Protein AF-A0A8T3DQE3-F1 (afdb_monomer)

Structure (mmCIF, N/CA/C/O backbone):
data_AF-A0A8T3DQE3-F1
#
_entry.id   AF-A0A8T3DQE3-F1
#
loop_
_atom_site.group_PDB
_atom_site.id
_atom_site.type_symbol
_atom_site.label_atom_id
_atom_site.label_alt_id
_atom_site.label_comp_id
_atom_site.label_asym_id
_atom_site.label_entity_id
_atom_site.label_seq_id
_atom_site.pdbx_PDB_ins_code
_atom_site.Cartn_x
_atom_site.Cartn_y
_atom_site.Cartn_z
_atom_site.occupancy
_atom_site.B_iso_or_equiv
_atom_site.auth_seq_id
_atom_site.auth_comp_id
_atom_site.auth_asym_id
_atom_site.auth_atom_id
_atom_site.pdbx_PDB_model_num
ATOM 1 N N . MET A 1 1 ? 33.041 3.389 -64.380 1.00 55.53 1 MET A N 1
ATOM 2 C CA . MET A 1 1 ? 33.172 2.992 -62.964 1.00 55.53 1 MET A CA 1
ATOM 3 C C . MET A 1 1 ? 32.508 1.637 -62.824 1.00 55.53 1 MET A C 1
ATOM 5 O O . MET A 1 1 ? 31.405 1.486 -63.330 1.00 55.53 1 MET A O 1
ATOM 9 N N . GLU A 1 2 ? 33.214 0.658 -62.263 1.00 76.69 2 GLU A N 1
ATOM 10 C CA . GLU A 1 2 ? 32.811 -0.755 -62.258 1.00 76.69 2 GLU A CA 1
ATOM 11 C C . GLU A 1 2 ? 31.523 -0.986 -61.434 1.00 76.69 2 GLU A C 1
ATOM 13 O O . GLU A 1 2 ? 31.468 -0.549 -60.281 1.00 76.69 2 GLU A O 1
ATOM 18 N N . PRO A 1 3 ? 30.503 -1.688 -61.968 1.00 79.69 3 PRO A N 1
ATOM 19 C CA . PRO A 1 3 ? 29.194 -1.886 -61.321 1.00 79.69 3 PRO A CA 1
ATOM 20 C C . PRO A 1 3 ? 29.263 -2.646 -59.983 1.00 79.69 3 PRO A C 1
ATOM 22 O O . PRO A 1 3 ? 28.372 -2.529 -59.141 1.00 79.69 3 PRO A O 1
ATOM 25 N N . HIS A 1 4 ? 30.340 -3.396 -59.750 1.00 84.75 4 HIS A N 1
ATOM 26 C CA . HIS A 1 4 ? 30.602 -4.059 -58.472 1.00 84.75 4 HIS A CA 1
ATOM 27 C C . HIS A 1 4 ? 30.900 -3.069 -57.342 1.00 84.75 4 HIS A C 1
ATOM 29 O O . HIS A 1 4 ? 30.441 -3.260 -56.220 1.00 84.75 4 HIS A O 1
ATOM 35 N N . LEU A 1 5 ? 31.615 -1.980 -57.640 1.00 91.38 5 LEU A N 1
ATOM 36 C CA . LEU A 1 5 ? 31.982 -0.987 -56.634 1.00 91.38 5 LEU A CA 1
ATOM 37 C C . LEU A 1 5 ? 30.754 -0.213 -56.144 1.00 91.38 5 LEU A C 1
ATOM 39 O O . LEU A 1 5 ? 30.619 0.056 -54.956 1.00 91.38 5 LEU A O 1
ATOM 43 N N . THR A 1 6 ? 29.837 0.120 -57.053 1.00 91.25 6 THR A N 1
ATOM 44 C CA . THR A 1 6 ? 28.595 0.823 -56.706 1.00 91.25 6 THR A CA 1
ATOM 45 C C . THR A 1 6 ? 27.689 -0.022 -55.814 1.00 91.25 6 THR A C 1
ATOM 47 O O . THR A 1 6 ? 27.094 0.509 -54.881 1.00 91.25 6 THR A O 1
ATOM 50 N N . HIS A 1 7 ? 27.629 -1.333 -56.059 1.00 94.00 7 HIS A N 1
ATOM 51 C CA . HIS A 1 7 ? 26.848 -2.256 -55.239 1.00 94.00 7 HIS A CA 1
ATOM 52 C C . HIS A 1 7 ? 27.431 -2.414 -53.827 1.00 94.00 7 HIS A C 1
ATOM 54 O O . HIS A 1 7 ? 26.689 -2.372 -52.850 1.00 94.00 7 HIS A O 1
ATOM 60 N N . GLU A 1 8 ? 28.757 -2.524 -53.710 1.00 94.69 8 GLU A N 1
ATOM 61 C CA . GLU A 1 8 ? 29.451 -2.623 -52.420 1.00 94.69 8 GLU A CA 1
ATOM 62 C C . GLU A 1 8 ? 29.214 -1.378 -51.548 1.00 94.69 8 GLU A C 1
ATOM 64 O O . GLU A 1 8 ? 28.960 -1.482 -50.348 1.00 94.69 8 GLU A O 1
ATOM 69 N N . ILE A 1 9 ? 29.238 -0.189 -52.163 1.00 95.25 9 ILE A N 1
ATOM 70 C CA . ILE A 1 9 ? 28.968 1.084 -51.478 1.00 95.25 9 ILE A CA 1
ATOM 71 C C . ILE A 1 9 ? 27.523 1.131 -50.964 1.00 95.25 9 ILE A C 1
ATOM 73 O O . ILE A 1 9 ? 27.288 1.512 -49.816 1.00 95.25 9 ILE A O 1
ATOM 77 N N . GLU A 1 10 ? 26.551 0.731 -51.786 1.00 96.25 10 GLU A N 1
ATOM 78 C CA . GLU A 1 10 ? 25.142 0.699 -51.383 1.00 96.25 10 GLU A CA 1
ATOM 79 C C . GLU A 1 10 ? 24.902 -0.301 -50.245 1.00 96.25 10 GLU A C 1
ATOM 81 O O . GLU A 1 10 ? 24.218 0.009 -49.265 1.00 96.25 10 GLU A O 1
ATOM 86 N N . LEU A 1 11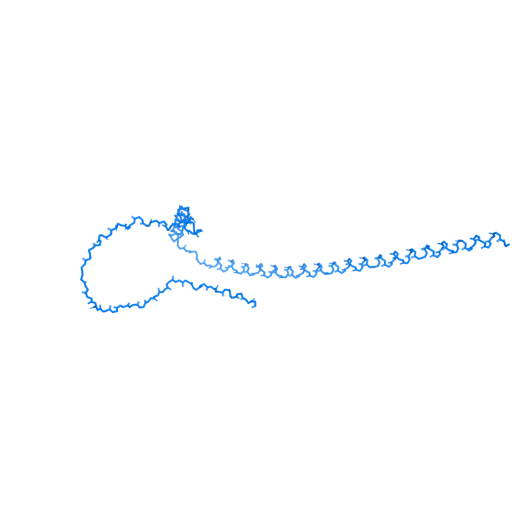 ? 25.521 -1.479 -50.333 1.00 96.75 11 LEU A N 1
ATOM 87 C CA . LEU A 1 11 ? 25.445 -2.504 -49.303 1.00 96.75 11 LEU A CA 1
ATOM 88 C C . LEU A 1 11 ? 26.077 -2.025 -47.985 1.00 96.75 11 LEU A C 1
ATOM 90 O O . LEU A 1 11 ? 25.489 -2.200 -46.918 1.00 96.75 11 LEU A O 1
ATOM 94 N N . SER A 1 12 ? 27.236 -1.364 -48.049 1.00 96.75 12 SER A N 1
ATOM 95 C CA . SER A 1 12 ? 27.892 -0.752 -46.888 1.00 96.75 12 SER A CA 1
ATOM 96 C C . SER A 1 12 ? 26.991 0.282 -46.204 1.00 96.75 12 SER A C 1
ATOM 98 O O . SER A 1 12 ? 26.807 0.227 -44.987 1.00 96.75 12 SER A O 1
ATOM 100 N N . HIS A 1 13 ? 26.332 1.147 -46.981 1.00 97.50 13 HIS A N 1
ATOM 101 C CA . HIS A 1 13 ? 25.363 2.107 -46.451 1.00 97.50 13 HIS A CA 1
ATOM 102 C C . HIS A 1 13 ? 24.181 1.411 -45.753 1.00 97.50 13 HIS A C 1
ATOM 104 O O . HIS A 1 13 ? 23.790 1.796 -44.651 1.00 97.50 13 HIS A O 1
ATOM 110 N N . GLN A 1 14 ? 23.627 0.346 -46.345 1.00 97.69 14 GLN A N 1
ATOM 111 C CA . GLN A 1 14 ? 22.565 -0.433 -45.699 1.00 97.69 14 GLN A CA 1
ATOM 112 C C . GLN A 1 14 ? 23.030 -1.065 -44.380 1.00 97.69 14 GLN A C 1
ATOM 114 O O . GLN A 1 14 ? 22.284 -1.046 -43.398 1.00 97.69 14 GLN A O 1
ATOM 119 N N . TYR A 1 15 ? 24.260 -1.584 -44.326 1.00 98.19 15 TYR A N 1
ATOM 120 C CA . TYR A 1 15 ? 24.831 -2.117 -43.091 1.00 98.19 15 TYR A CA 1
ATOM 121 C C . TYR A 1 15 ? 24.979 -1.048 -42.012 1.00 98.19 15 TYR A C 1
ATOM 123 O O . TYR A 1 15 ? 24.616 -1.305 -40.863 1.00 98.19 15 TYR A O 1
ATOM 131 N N . GLU A 1 16 ? 25.449 0.151 -42.354 1.00 98.19 16 GLU A N 1
ATOM 132 C CA . GLU A 1 16 ? 25.524 1.255 -41.394 1.00 98.19 16 GLU A CA 1
ATOM 133 C C . GLU A 1 16 ? 24.149 1.617 -40.826 1.00 98.19 16 GLU A C 1
ATOM 135 O O . GLU A 1 16 ? 24.008 1.801 -39.616 1.00 98.19 16 GLU A O 1
ATOM 140 N N . GLU A 1 17 ? 23.116 1.661 -41.667 1.00 98.25 17 GLU A N 1
ATOM 141 C CA . GLU A 1 17 ? 21.746 1.928 -41.224 1.00 98.25 17 GLU A CA 1
ATOM 142 C C . GLU A 1 17 ? 21.199 0.821 -40.313 1.00 98.25 17 GLU A C 1
ATOM 144 O O . GLU A 1 17 ? 20.541 1.103 -39.306 1.00 98.25 17 GLU A O 1
ATOM 149 N N . ILE A 1 18 ? 21.504 -0.446 -40.608 1.00 98.38 18 ILE A N 1
ATOM 150 C CA . ILE A 1 18 ? 21.159 -1.573 -39.730 1.00 98.38 18 ILE A CA 1
ATOM 151 C C . ILE A 1 18 ? 21.881 -1.442 -38.384 1.00 98.38 18 ILE A C 1
ATOM 153 O O . ILE A 1 18 ? 21.263 -1.633 -37.333 1.00 98.38 18 ILE A O 1
ATOM 157 N N . LEU A 1 19 ? 23.168 -1.089 -38.394 1.00 98.62 19 LEU A N 1
ATOM 158 C CA . LEU A 1 19 ? 23.952 -0.907 -37.175 1.00 98.62 19 LEU A CA 1
ATOM 159 C C . LEU A 1 19 ? 23.410 0.247 -36.326 1.00 98.62 19 LEU A C 1
ATOM 161 O O . LEU A 1 19 ? 23.231 0.056 -35.124 1.00 98.62 19 LEU A O 1
ATOM 165 N N . LYS A 1 20 ? 23.063 1.388 -36.933 1.00 98.50 20 LYS A N 1
ATOM 166 C CA . LYS A 1 20 ? 22.423 2.525 -36.246 1.00 98.50 20 LYS A CA 1
ATOM 167 C C . LYS A 1 20 ? 21.106 2.117 -35.585 1.00 98.50 20 LYS A C 1
ATOM 169 O O . LYS A 1 20 ? 20.901 2.380 -34.406 1.00 98.50 20 LYS A O 1
ATOM 174 N N . LYS A 1 21 ? 20.230 1.410 -36.305 1.00 98.50 21 LYS A N 1
ATOM 175 C CA . LYS A 1 21 ? 18.955 0.920 -35.743 1.00 98.50 21 LYS A CA 1
ATOM 176 C C . LYS A 1 21 ? 19.170 -0.060 -34.590 1.00 98.50 21 LYS A C 1
ATOM 178 O O . LYS A 1 21 ? 18.432 -0.049 -33.605 1.00 98.50 21 LYS A O 1
ATOM 183 N N . ARG A 1 22 ? 20.183 -0.922 -34.699 1.00 98.56 22 ARG A N 1
ATOM 184 C CA . ARG A 1 22 ? 20.521 -1.884 -33.648 1.00 98.56 22 ARG A CA 1
ATOM 185 C C . ARG A 1 22 ? 21.021 -1.181 -32.389 1.00 98.56 22 ARG A C 1
ATOM 187 O O . ARG A 1 22 ? 20.601 -1.560 -31.299 1.00 98.56 22 ARG A O 1
ATOM 194 N N . THR A 1 23 ? 21.896 -0.185 -32.516 1.00 98.56 23 THR A N 1
ATOM 195 C CA . THR A 1 23 ? 22.417 0.545 -31.352 1.00 98.56 23 THR A CA 1
ATOM 196 C C . THR A 1 23 ? 21.314 1.324 -30.646 1.00 98.56 23 THR A C 1
ATOM 198 O O . THR A 1 23 ? 21.219 1.237 -29.423 1.00 98.56 23 THR A O 1
ATOM 201 N N . THR A 1 24 ? 20.424 1.989 -31.391 1.00 98.44 24 THR A N 1
ATOM 202 C CA . THR A 1 24 ? 19.282 2.701 -30.795 1.00 98.44 24 THR A CA 1
ATOM 203 C C . THR A 1 24 ? 18.348 1.755 -30.046 1.00 98.44 24 THR A C 1
ATOM 205 O O . THR A 1 24 ? 17.972 2.040 -28.912 1.00 98.44 24 THR A O 1
ATOM 208 N N . LEU A 1 25 ? 18.021 0.600 -30.638 1.00 98.56 25 LEU A N 1
ATOM 209 C CA . LEU A 1 25 ? 17.151 -0.389 -30.000 1.00 98.56 25 LEU A CA 1
ATOM 210 C C . LEU A 1 25 ? 17.781 -0.963 -28.724 1.00 98.56 25 LEU A C 1
ATOM 212 O O . LEU A 1 25 ? 17.102 -1.108 -27.712 1.00 98.56 25 LEU A O 1
ATOM 216 N N . LEU A 1 26 ? 19.081 -1.272 -28.748 1.00 98.62 26 LEU A N 1
ATOM 217 C CA . LEU A 1 26 ? 19.785 -1.775 -27.566 1.00 98.62 26 LEU A CA 1
ATOM 218 C 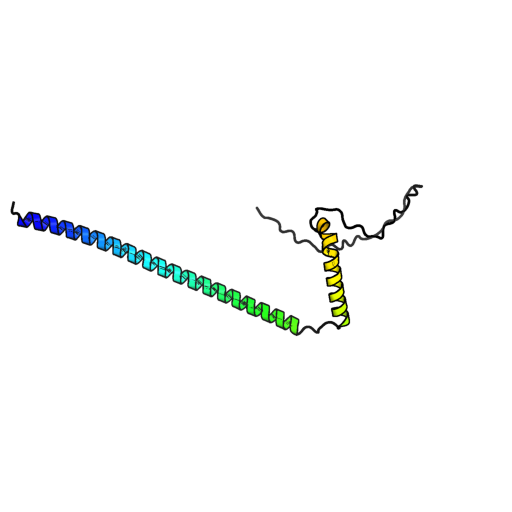C . LEU A 1 26 ? 19.779 -0.752 -26.425 1.00 98.62 26 LEU A C 1
ATOM 220 O O . LEU A 1 26 ? 19.511 -1.122 -25.283 1.00 98.62 26 LEU A O 1
ATOM 224 N N . GLN A 1 27 ? 20.008 0.524 -26.739 1.00 98.62 27 GLN A N 1
ATOM 225 C CA . GLN A 1 27 ? 19.963 1.603 -25.753 1.00 98.62 27 GLN A CA 1
ATOM 226 C C . GLN A 1 27 ? 18.559 1.766 -25.145 1.00 98.62 27 GLN A C 1
ATOM 228 O O . GLN A 1 27 ? 18.419 1.941 -23.933 1.00 98.62 27 GLN A O 1
ATOM 233 N N . GLU A 1 28 ? 17.508 1.674 -25.963 1.00 98.56 28 GLU A N 1
ATOM 234 C CA . GLU A 1 28 ? 16.123 1.723 -25.488 1.00 98.56 28 GLU A CA 1
ATOM 235 C C . GLU A 1 28 ? 15.793 0.531 -24.575 1.00 98.56 28 GLU A C 1
ATOM 237 O O . GLU A 1 28 ? 15.254 0.708 -23.480 1.00 98.56 28 GLU A O 1
ATOM 242 N N . MET A 1 29 ? 16.175 -0.683 -24.981 1.00 98.50 29 MET A N 1
ATOM 243 C CA . MET A 1 29 ? 15.965 -1.897 -24.190 1.00 98.50 29 MET A CA 1
ATOM 244 C C . MET A 1 29 ? 16.664 -1.834 -22.826 1.00 98.50 29 MET A C 1
ATOM 246 O O . MET A 1 29 ? 16.072 -2.225 -21.817 1.00 98.50 29 MET A O 1
ATOM 250 N N . GLU A 1 30 ? 17.897 -1.326 -22.776 1.00 98.62 30 GLU A N 1
ATOM 251 C CA . GLU A 1 30 ? 18.639 -1.142 -21.526 1.00 98.62 30 GLU A CA 1
ATOM 252 C C . GLU A 1 30 ? 17.937 -0.138 -20.600 1.00 98.62 30 GLU A C 1
ATOM 254 O O . GLU A 1 30 ? 17.733 -0.417 -19.413 1.00 98.62 30 GLU A O 1
ATOM 259 N N . SER A 1 31 ? 17.473 0.987 -21.152 1.00 98.44 31 SER A N 1
ATOM 260 C CA . SER A 1 31 ? 16.723 2.002 -20.405 1.00 98.44 31 SER A CA 1
ATOM 261 C C . SER A 1 31 ? 15.434 1.439 -19.794 1.00 98.44 31 SER A C 1
ATOM 263 O O . SER A 1 31 ? 15.183 1.598 -18.594 1.00 98.44 31 SER A O 1
ATOM 265 N N . LEU A 1 32 ? 14.643 0.706 -20.585 1.00 98.56 32 LEU A N 1
ATOM 266 C CA . LEU A 1 32 ? 13.408 0.068 -20.121 1.00 98.56 32 LEU A CA 1
ATOM 267 C C . LEU A 1 32 ? 13.679 -0.975 -19.035 1.00 98.56 32 LEU A C 1
ATOM 269 O O . LEU A 1 32 ? 12.947 -1.059 -18.040 1.00 98.56 32 LEU A O 1
ATOM 273 N N . GLN A 1 33 ? 14.742 -1.765 -19.194 1.00 98.38 33 GLN A N 1
ATOM 274 C CA . GLN A 1 33 ? 15.134 -2.752 -18.197 1.00 98.38 33 GLN A CA 1
ATOM 275 C C . GLN A 1 33 ? 15.496 -2.080 -16.868 1.00 98.38 33 GLN A C 1
ATOM 277 O O . GLN A 1 33 ? 15.062 -2.545 -15.807 1.00 98.38 33 GLN A O 1
ATOM 282 N N . GLU A 1 34 ? 16.260 -0.991 -16.909 1.00 98.50 34 GLU A N 1
ATOM 283 C CA . GLU A 1 34 ? 16.660 -0.251 -15.715 1.00 98.50 34 GLU A CA 1
ATOM 284 C C . GLU A 1 34 ? 15.460 0.421 -15.037 1.00 98.50 34 GLU A C 1
ATOM 286 O O . GLU A 1 34 ? 15.260 0.279 -13.826 1.00 98.50 34 GLU A O 1
ATOM 291 N N . GLN A 1 35 ? 14.570 1.045 -15.812 1.00 98.44 35 GLN A N 1
ATOM 292 C CA . GLN A 1 35 ? 13.322 1.608 -15.297 1.00 98.44 35 GLN A CA 1
ATOM 293 C C . GLN A 1 35 ? 12.480 0.541 -14.584 1.00 98.44 35 GLN A C 1
ATOM 295 O O . GLN A 1 35 ? 11.984 0.759 -13.474 1.00 98.44 35 GLN A O 1
ATOM 300 N N . HIS A 1 36 ? 12.332 -0.637 -15.190 1.00 98.31 36 HIS A N 1
ATOM 301 C CA . HIS A 1 36 ? 11.568 -1.732 -14.607 1.00 98.31 36 HIS A CA 1
ATOM 302 C C . HIS A 1 36 ? 12.206 -2.269 -13.317 1.00 98.31 36 HIS A C 1
ATOM 304 O O . HIS A 1 36 ? 11.497 -2.506 -12.331 1.00 98.31 36 HIS A O 1
ATOM 310 N N . LYS A 1 37 ? 13.538 -2.409 -13.276 1.00 98.50 37 LYS A N 1
ATOM 311 C CA . LYS A 1 37 ? 14.273 -2.770 -12.052 1.00 98.50 37 LYS A CA 1
ATOM 312 C C . LYS A 1 37 ? 14.028 -1.749 -10.941 1.00 98.50 37 LYS A C 1
ATOM 314 O O . LYS A 1 37 ? 13.734 -2.142 -9.811 1.00 98.50 37 LYS A O 1
ATOM 319 N N . ASN A 1 38 ? 14.086 -0.458 -11.254 1.00 98.44 38 ASN A N 1
ATOM 320 C CA . ASN A 1 38 ? 13.897 0.608 -10.272 1.00 98.44 38 ASN A CA 1
ATOM 321 C C . ASN A 1 38 ? 12.462 0.669 -9.743 1.00 98.44 38 ASN A C 1
ATOM 323 O O . ASN A 1 38 ? 12.269 0.729 -8.528 1.00 98.44 38 ASN A O 1
ATOM 327 N N . ARG A 1 39 ? 11.454 0.508 -10.610 1.00 98.38 39 ARG A N 1
ATOM 328 C CA . ARG A 1 39 ? 10.048 0.379 -10.186 1.00 98.38 39 ARG A CA 1
ATOM 329 C C . ARG A 1 39 ? 9.837 -0.805 -9.245 1.00 98.38 39 ARG A C 1
ATOM 331 O O . ARG A 1 39 ? 9.184 -0.657 -8.217 1.00 98.38 39 ARG A O 1
ATOM 338 N N . LYS A 1 40 ? 10.422 -1.969 -9.551 1.00 98.44 40 LYS A N 1
ATOM 339 C CA . LYS A 1 40 ? 10.347 -3.150 -8.674 1.00 98.44 40 LYS A CA 1
ATOM 340 C C . LYS A 1 40 ? 10.991 -2.899 -7.312 1.00 98.44 40 LYS A C 1
ATOM 342 O O . LYS A 1 40 ? 10.388 -3.232 -6.294 1.00 98.44 40 LYS A O 1
ATOM 347 N N . LYS A 1 41 ? 12.180 -2.287 -7.279 1.00 98.44 41 LYS A N 1
ATOM 348 C CA . LYS A 1 41 ? 12.864 -1.918 -6.027 1.00 98.44 41 LYS A CA 1
ATOM 349 C C . LYS A 1 41 ? 12.019 -0.950 -5.196 1.00 98.44 41 LYS A C 1
ATOM 351 O O . LYS A 1 41 ? 11.832 -1.181 -4.003 1.00 98.44 41 LYS A O 1
ATOM 356 N N . GLN A 1 42 ? 11.468 0.089 -5.824 1.00 98.44 42 GLN A N 1
ATOM 357 C CA . GLN A 1 42 ? 10.606 1.063 -5.155 1.00 98.44 42 GLN A CA 1
ATOM 358 C C . GLN A 1 42 ? 9.344 0.398 -4.595 1.00 98.44 42 GLN A C 1
ATOM 360 O O . GLN A 1 42 ? 9.023 0.585 -3.423 1.00 98.44 42 GLN A O 1
ATOM 365 N N . GLN A 1 43 ? 8.669 -0.436 -5.388 1.00 98.56 43 GLN A N 1
ATOM 366 C CA . GLN A 1 43 ? 7.479 -1.162 -4.947 1.00 98.56 43 GLN A CA 1
ATOM 367 C C . GLN A 1 43 ? 7.781 -2.095 -3.768 1.00 98.56 43 GLN A C 1
ATOM 369 O O . GLN A 1 43 ? 7.015 -2.141 -2.806 1.00 98.56 43 GLN A O 1
ATOM 374 N N . ALA A 1 44 ? 8.907 -2.812 -3.807 1.00 98.50 44 ALA A N 1
ATOM 375 C CA . ALA A 1 44 ? 9.331 -3.677 -2.710 1.00 98.50 44 ALA A CA 1
ATOM 376 C C . ALA A 1 44 ? 9.612 -2.876 -1.427 1.00 98.50 44 ALA A C 1
ATOM 378 O O . ALA A 1 44 ? 9.205 -3.291 -0.341 1.00 98.50 44 ALA A O 1
ATOM 379 N N . ALA A 1 45 ? 10.252 -1.708 -1.542 1.00 98.44 45 ALA A N 1
ATOM 380 C CA . ALA A 1 45 ? 10.503 -0.824 -0.406 1.00 98.44 45 ALA A CA 1
ATOM 381 C C . ALA A 1 45 ? 9.197 -0.297 0.210 1.00 98.44 45 ALA A C 1
ATOM 383 O O . ALA A 1 45 ? 9.019 -0.373 1.428 1.00 98.44 45 ALA A O 1
ATOM 384 N N . LEU A 1 46 ? 8.259 0.165 -0.624 1.00 98.5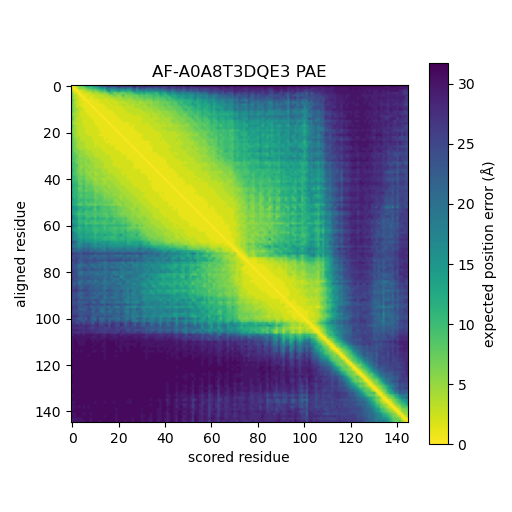6 46 LEU A N 1
ATOM 385 C CA . LEU A 1 46 ? 6.941 0.629 -0.182 1.00 98.56 46 LEU A CA 1
ATOM 386 C C . LEU A 1 46 ? 6.139 -0.494 0.482 1.00 98.56 46 LEU A C 1
ATOM 388 O O . LEU A 1 46 ? 5.589 -0.297 1.563 1.00 98.56 46 LEU A O 1
ATOM 392 N N . SER A 1 47 ? 6.126 -1.687 -0.116 1.00 98.38 47 SER A N 1
ATOM 393 C CA . SER A 1 47 ? 5.465 -2.863 0.456 1.00 98.38 47 SER A CA 1
ATOM 394 C C . SER A 1 47 ? 6.068 -3.247 1.808 1.00 98.38 47 SER A C 1
ATOM 396 O O . SER A 1 47 ? 5.334 -3.454 2.770 1.00 98.38 47 SER A O 1
ATOM 398 N N . LYS A 1 48 ? 7.400 -3.259 1.932 1.00 98.62 48 LYS A N 1
ATOM 399 C CA . LYS A 1 48 ? 8.079 -3.547 3.202 1.00 98.62 48 LYS A CA 1
ATOM 400 C C . LYS A 1 48 ? 7.744 -2.510 4.278 1.00 98.62 48 LYS A C 1
ATOM 402 O O . LYS A 1 48 ? 7.498 -2.882 5.424 1.00 98.62 48 LYS A O 1
ATOM 407 N N . ALA A 1 49 ? 7.713 -1.226 3.922 1.00 98.50 49 ALA A N 1
ATOM 408 C CA . ALA A 1 49 ? 7.337 -0.156 4.841 1.00 98.50 49 ALA A CA 1
ATOM 409 C C . ALA A 1 49 ? 5.869 -0.277 5.288 1.00 98.50 49 ALA A C 1
ATOM 411 O O . ALA A 1 49 ? 5.584 -0.184 6.483 1.00 98.50 49 ALA A O 1
ATOM 412 N N . ALA A 1 50 ? 4.956 -0.560 4.354 1.00 98.56 50 ALA A N 1
ATOM 413 C CA . ALA A 1 50 ? 3.548 -0.804 4.650 1.00 98.56 50 ALA A CA 1
ATOM 414 C C . ALA A 1 50 ? 3.369 -2.025 5.562 1.00 98.56 50 ALA A C 1
ATOM 416 O O . ALA A 1 50 ? 2.677 -1.923 6.569 1.00 98.56 50 ALA A O 1
ATOM 417 N N . ASN A 1 51 ? 4.057 -3.134 5.280 1.00 98.56 51 ASN A N 1
ATOM 418 C CA . ASN A 1 51 ? 4.018 -4.335 6.115 1.00 98.56 51 ASN A CA 1
ATOM 419 C C . ASN A 1 51 ? 4.525 -4.054 7.532 1.00 98.56 51 ASN A C 1
ATOM 421 O O . ASN A 1 51 ? 3.888 -4.471 8.493 1.00 98.56 51 ASN A O 1
ATOM 425 N N . LYS A 1 52 ? 5.617 -3.292 7.683 1.00 98.56 52 LYS A N 1
ATOM 426 C CA . LYS A 1 52 ? 6.126 -2.892 9.004 1.00 98.56 52 LYS A CA 1
ATOM 427 C C . LYS A 1 52 ? 5.110 -2.044 9.774 1.00 98.56 52 LYS A C 1
ATOM 429 O O . LYS A 1 52 ? 4.894 -2.279 10.958 1.00 98.56 52 LYS A O 1
ATOM 434 N N . ARG A 1 53 ? 4.478 -1.071 9.109 1.00 98.56 53 ARG A N 1
ATOM 435 C CA . ARG A 1 53 ? 3.426 -0.245 9.719 1.00 98.56 53 ARG A CA 1
ATOM 436 C C . ARG A 1 53 ? 2.223 -1.095 10.124 1.00 98.56 53 ARG A C 1
ATOM 438 O O . ARG A 1 53 ? 1.735 -0.950 11.235 1.00 98.56 53 ARG A O 1
ATOM 445 N N . ASN A 1 54 ? 1.763 -1.971 9.237 1.00 98.62 54 ASN A N 1
ATOM 446 C CA . ASN A 1 54 ? 0.604 -2.822 9.482 1.00 98.62 54 ASN A CA 1
ATOM 447 C C . ASN A 1 54 ? 0.871 -3.807 10.626 1.00 98.62 54 ASN A C 1
ATOM 449 O O . ASN A 1 54 ? 0.004 -3.978 11.470 1.00 98.62 54 ASN A O 1
ATOM 453 N N . ALA A 1 55 ? 2.070 -4.391 10.703 1.00 98.62 55 ALA A N 1
ATOM 454 C CA . ALA A 1 55 ? 2.461 -5.253 11.816 1.00 98.62 55 ALA A CA 1
ATOM 455 C C . ALA A 1 55 ? 2.386 -4.514 13.160 1.00 98.62 55 ALA A C 1
ATOM 457 O O . ALA A 1 55 ? 1.802 -5.035 14.102 1.00 98.62 55 ALA A O 1
ATOM 458 N N . LYS A 1 56 ? 2.888 -3.272 13.219 1.00 98.50 56 LYS A N 1
ATOM 459 C CA . LYS A 1 56 ? 2.777 -2.444 14.425 1.00 98.50 56 LYS A CA 1
ATOM 460 C C . LYS A 1 56 ? 1.319 -2.137 14.784 1.00 98.50 56 LYS A C 1
ATOM 462 O O . LYS A 1 56 ? 0.937 -2.260 15.934 1.00 98.50 56 LYS A O 1
ATOM 467 N N . LEU A 1 57 ? 0.494 -1.774 13.800 1.00 98.62 57 LEU A N 1
ATOM 468 C CA . LEU A 1 57 ? -0.930 -1.517 14.043 1.00 98.62 57 LEU A CA 1
ATOM 469 C C . LEU A 1 57 ? -1.656 -2.757 14.574 1.00 98.62 57 LEU A C 1
ATOM 471 O O . LEU A 1 57 ? -2.510 -2.628 15.441 1.00 98.62 57 LEU A O 1
ATOM 475 N N . LEU A 1 58 ? -1.326 -3.945 14.065 1.00 98.56 58 LEU A N 1
ATOM 476 C CA . LEU A 1 58 ? -1.898 -5.197 14.559 1.00 98.56 58 LEU A CA 1
ATOM 477 C C . LEU A 1 58 ? -1.468 -5.490 15.998 1.00 98.56 58 LEU A C 1
ATOM 479 O O . LEU A 1 58 ? -2.301 -5.910 16.793 1.00 98.56 58 LEU A O 1
ATOM 483 N N . GLU A 1 59 ? -0.207 -5.228 16.339 1.00 98.56 59 GLU A N 1
ATOM 484 C CA . GLU A 1 59 ? 0.295 -5.346 17.711 1.00 98.56 59 GLU A CA 1
ATOM 485 C C . GLU A 1 59 ? -0.431 -4.381 18.660 1.00 98.56 59 GLU A C 1
ATOM 487 O O . GLU A 1 59 ? -0.973 -4.817 19.675 1.00 98.56 59 GLU A O 1
ATOM 492 N N . ASP A 1 60 ? -0.535 -3.102 18.287 1.00 98.31 60 ASP A N 1
ATOM 493 C CA . ASP A 1 60 ? -1.241 -2.080 19.068 1.00 98.31 60 ASP A CA 1
ATOM 494 C C . ASP A 1 60 ? -2.728 -2.461 19.261 1.00 98.31 60 ASP A C 1
ATOM 496 O O . ASP A 1 60 ? -3.279 -2.354 20.362 1.00 98.31 60 ASP A O 1
ATOM 500 N N . LEU A 1 61 ? -3.390 -2.953 18.204 1.00 98.25 61 LEU A N 1
ATOM 501 C CA . LEU A 1 61 ? -4.776 -3.427 18.268 1.00 98.25 61 LEU A CA 1
ATOM 502 C C . LEU A 1 61 ? -4.913 -4.623 19.210 1.00 98.25 61 LEU A C 1
ATOM 504 O O . LEU A 1 61 ? -5.778 -4.607 20.085 1.00 98.25 61 LEU A O 1
ATOM 508 N N . GLN A 1 62 ? -4.038 -5.617 19.086 1.00 98.06 62 GLN A N 1
ATOM 509 C CA . GLN A 1 62 ? -4.039 -6.790 19.951 1.00 98.06 62 GLN A CA 1
ATOM 510 C C . GLN A 1 62 ? -3.793 -6.407 21.417 1.00 98.06 62 GLN A C 1
ATOM 512 O O . GLN A 1 62 ? -4.428 -6.952 22.320 1.00 98.06 62 GLN A O 1
ATOM 517 N N . GLU A 1 63 ? -2.908 -5.447 21.693 1.00 97.50 63 GLU A N 1
ATOM 518 C CA . GLU A 1 63 ? -2.719 -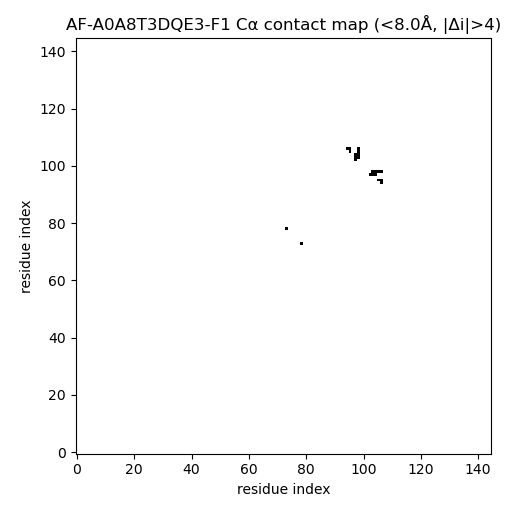4.923 23.045 1.00 97.50 63 GLU A CA 1
ATOM 519 C C . GLU A 1 63 ? -4.005 -4.274 23.573 1.00 97.50 63 GLU A C 1
ATOM 521 O O . GLU A 1 63 ? -4.422 -4.544 24.704 1.00 97.50 63 GLU A O 1
ATOM 526 N N . THR A 1 64 ? -4.669 -3.448 22.760 1.00 96.44 64 THR A N 1
ATOM 527 C CA . THR A 1 64 ? -5.915 -2.788 23.173 1.00 96.44 64 THR A CA 1
ATOM 528 C C . THR A 1 64 ? -7.046 -3.785 23.415 1.00 96.44 64 THR A C 1
ATOM 530 O O . THR A 1 64 ? -7.753 -3.662 24.416 1.00 96.44 64 THR A O 1
ATOM 533 N N . GLU A 1 65 ? -7.164 -4.815 22.578 1.00 96.50 65 GLU A N 1
ATOM 534 C CA . GLU A 1 65 ? -8.120 -5.908 22.738 1.00 96.50 65 GLU A CA 1
ATOM 535 C C . GLU A 1 65 ? -7.838 -6.689 24.021 1.00 96.50 65 GLU A C 1
ATOM 537 O O . GLU A 1 65 ? -8.731 -6.887 24.840 1.00 96.50 65 GLU A O 1
ATOM 542 N N . ASN A 1 66 ? -6.581 -7.053 24.273 1.00 95.94 66 ASN A N 1
ATOM 543 C CA . ASN A 1 66 ? -6.197 -7.731 25.508 1.00 95.94 66 ASN A CA 1
ATOM 544 C C . ASN A 1 66 ? -6.511 -6.892 26.750 1.00 95.94 66 ASN A C 1
ATOM 546 O O . ASN A 1 66 ? -6.942 -7.431 27.769 1.00 95.94 66 ASN A O 1
ATOM 550 N N . ARG A 1 67 ? -6.299 -5.574 26.691 1.00 95.19 67 ARG A N 1
ATOM 551 C CA . ARG A 1 67 ? -6.658 -4.659 27.784 1.00 95.19 6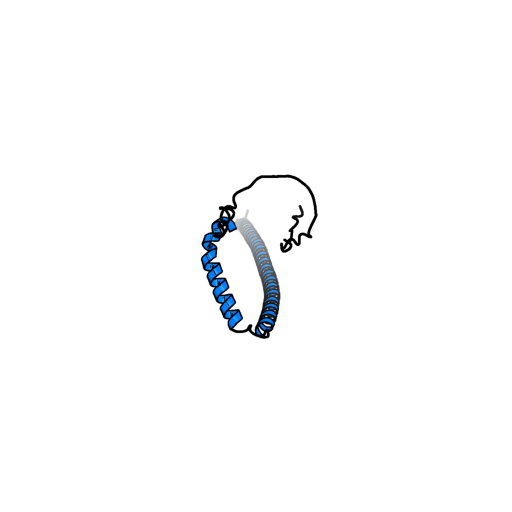7 ARG A CA 1
ATOM 552 C C . ARG A 1 67 ? -8.169 -4.592 27.992 1.00 95.19 67 ARG A C 1
ATOM 554 O O . ARG A 1 67 ? -8.604 -4.539 29.140 1.00 95.19 67 ARG A O 1
ATOM 561 N N . LEU A 1 68 ? -8.951 -4.613 26.914 1.00 90.88 68 LEU A N 1
ATOM 562 C CA . LEU A 1 68 ? -10.410 -4.615 26.978 1.00 90.88 68 LEU A CA 1
ATOM 563 C C . LEU A 1 68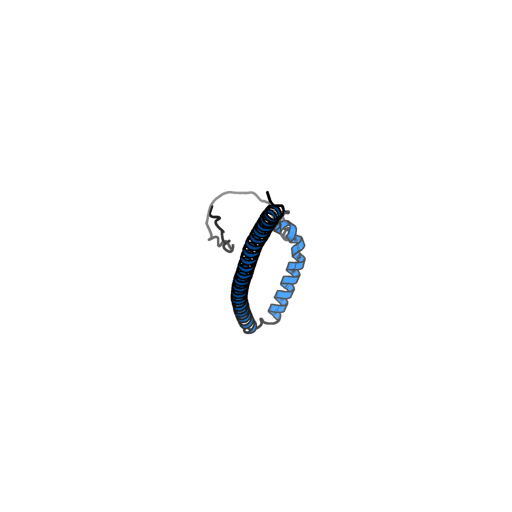 ? -10.943 -5.938 27.537 1.00 90.88 68 LEU A C 1
ATOM 565 O O . LEU A 1 68 ? -11.748 -5.919 28.460 1.00 90.88 68 LEU A O 1
ATOM 569 N N . ASN A 1 69 ? -10.426 -7.068 27.057 1.00 89.56 69 ASN A N 1
ATOM 570 C CA . ASN A 1 69 ? -10.817 -8.409 27.496 1.00 89.56 69 ASN A CA 1
ATOM 571 C C . ASN A 1 69 ? -10.471 -8.675 28.966 1.00 89.56 69 ASN A C 1
ATOM 573 O O . ASN A 1 69 ? -11.186 -9.396 29.654 1.00 89.56 69 ASN A O 1
ATOM 577 N N . LYS A 1 70 ? -9.382 -8.084 29.472 1.00 91.31 70 LYS A N 1
ATOM 578 C CA . LYS A 1 70 ? -9.006 -8.162 30.894 1.00 91.31 70 LYS A CA 1
ATOM 579 C C . LYS A 1 70 ? -9.845 -7.250 31.788 1.00 91.31 70 LYS A C 1
ATOM 581 O O . LYS A 1 70 ? -9.766 -7.371 33.011 1.00 91.31 70 LYS A O 1
ATOM 586 N N . ARG A 1 71 ? -10.602 -6.306 31.222 1.00 88.19 71 ARG A N 1
ATOM 587 C CA . ARG A 1 71 ? -11.440 -5.405 32.010 1.00 88.19 71 ARG A CA 1
ATOM 588 C C . ARG A 1 71 ? -12.636 -6.201 32.548 1.00 88.19 71 ARG A C 1
ATOM 590 O O . ARG A 1 71 ? -13.301 -6.878 31.769 1.00 88.19 71 ARG A O 1
ATOM 597 N N . PRO A 1 72 ? -12.932 -6.132 33.856 1.00 85.81 72 PRO A N 1
ATOM 598 C CA . PRO A 1 72 ? -14.103 -6.802 34.402 1.00 85.81 72 PRO A CA 1
ATOM 599 C C . PRO A 1 72 ? -15.366 -6.269 33.723 1.00 85.81 72 PRO A C 1
ATOM 601 O O . PRO A 1 72 ? -15.523 -5.053 33.565 1.00 85.81 72 PRO A O 1
ATOM 604 N N . LEU A 1 73 ? -16.245 -7.186 33.313 1.00 82.06 73 LEU A N 1
ATOM 605 C CA . LEU A 1 73 ? -17.518 -6.813 32.713 1.00 82.06 73 LEU A CA 1
ATOM 606 C C . LEU A 1 73 ? -18.347 -6.024 33.740 1.00 82.06 73 LEU A C 1
ATOM 608 O O . LEU A 1 73 ? -18.378 -6.399 34.918 1.00 82.06 73 LEU A O 1
ATOM 612 N N . PRO A 1 74 ? -19.015 -4.936 33.321 1.00 84.56 74 PRO A N 1
ATOM 613 C CA . PRO A 1 74 ? -19.936 -4.226 34.193 1.00 84.56 74 PRO A CA 1
ATOM 614 C C . PRO A 1 74 ? -21.088 -5.143 34.626 1.00 84.56 74 PRO A C 1
ATOM 616 O O . PRO A 1 74 ? -21.431 -6.112 33.947 1.00 84.56 74 PRO A O 1
ATOM 619 N N . HIS A 1 75 ? -21.678 -4.843 35.786 1.00 90.12 75 HIS A N 1
ATOM 620 C CA . HIS A 1 75 ? -22.798 -5.615 36.322 1.00 90.12 75 HIS A CA 1
ATOM 621 C C . HIS A 1 75 ? -23.954 -5.670 35.298 1.00 90.12 75 HIS A C 1
ATOM 623 O O . HIS A 1 75 ? -24.204 -4.654 34.642 1.00 90.12 75 HIS A O 1
ATOM 629 N N . PRO A 1 76 ? -24.680 -6.797 35.155 1.00 92.25 76 PRO A N 1
ATOM 630 C CA . PRO A 1 76 ? -25.729 -6.951 34.143 1.00 92.25 76 PRO A CA 1
ATOM 631 C C . PRO A 1 76 ? -26.783 -5.837 34.134 1.00 92.25 76 PRO A C 1
ATOM 633 O O . PRO A 1 76 ? -27.250 -5.452 33.063 1.0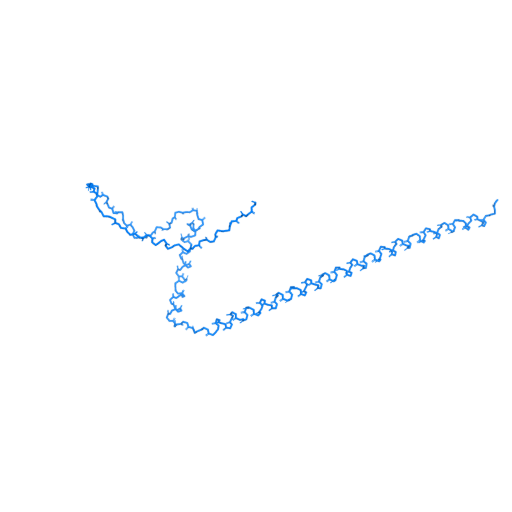0 92.25 76 PRO A O 1
ATOM 636 N N . ASP A 1 77 ? -27.106 -5.256 35.291 1.00 94.69 77 ASP A N 1
ATOM 637 C CA . ASP A 1 77 ? -28.045 -4.130 35.372 1.00 94.69 77 ASP A CA 1
ATOM 638 C C . ASP A 1 77 ? -27.529 -2.876 34.660 1.00 94.69 77 ASP A C 1
ATOM 640 O O . ASP A 1 77 ? -28.304 -2.165 34.021 1.00 94.69 77 ASP A O 1
ATOM 644 N N . VAL A 1 78 ? -26.218 -2.622 34.724 1.00 92.56 78 VAL A N 1
ATOM 645 C CA . VAL A 1 78 ? -25.574 -1.505 34.020 1.00 92.56 78 VAL A CA 1
ATOM 646 C C . VAL A 1 78 ? -25.636 -1.740 32.514 1.00 92.56 78 VAL A C 1
ATOM 648 O O . VAL A 1 78 ? -26.026 -0.838 31.782 1.00 92.56 78 VAL A O 1
ATOM 651 N N . ILE A 1 79 ? -25.368 -2.966 32.055 1.00 92.25 79 ILE A N 1
ATOM 652 C CA . ILE A 1 79 ? -25.475 -3.337 30.632 1.00 92.25 79 ILE A CA 1
ATOM 653 C C . ILE A 1 79 ? -26.923 -3.176 30.141 1.00 92.25 79 ILE A C 1
ATOM 655 O O . ILE A 1 79 ? -27.173 -2.611 29.075 1.00 92.25 79 ILE A O 1
ATOM 659 N N . SER A 1 80 ? -27.898 -3.635 30.930 1.00 94.94 80 SER A N 1
ATOM 660 C CA . SER A 1 80 ? -29.330 -3.496 30.631 1.00 94.94 80 SER A CA 1
ATOM 661 C C . SER A 1 80 ? -29.772 -2.031 30.566 1.00 94.94 80 SER A C 1
ATOM 663 O O . SER A 1 80 ? -30.607 -1.656 29.734 1.00 94.94 80 SER A O 1
ATOM 665 N N . LEU A 1 81 ? -29.227 -1.189 31.445 1.00 96.00 81 LEU A N 1
ATOM 666 C CA . LEU A 1 81 ? -29.488 0.243 31.442 1.00 96.00 81 LEU A CA 1
ATOM 667 C C . LEU A 1 81 ? -28.868 0.920 30.217 1.00 96.00 81 LEU A C 1
ATOM 669 O O . LEU A 1 81 ? -29.571 1.659 29.536 1.00 96.00 81 LEU A O 1
ATOM 673 N N . GLU A 1 82 ? -27.598 0.645 29.907 1.00 94.81 82 GLU A N 1
ATOM 674 C CA . GLU A 1 82 ? -26.909 1.177 28.724 1.00 94.81 82 GLU A CA 1
ATOM 675 C C . GLU A 1 82 ? -27.637 0.792 27.434 1.00 94.81 82 GLU A C 1
ATOM 677 O O . GLU A 1 82 ? -27.871 1.644 26.580 1.00 94.81 82 GLU A O 1
ATOM 682 N N . THR A 1 83 ? -28.069 -0.465 27.321 1.00 96.00 83 THR A N 1
ATOM 683 C CA . THR A 1 83 ? -28.807 -0.963 26.150 1.00 96.00 83 THR A CA 1
ATOM 684 C C . THR A 1 83 ? -30.118 -0.201 25.954 1.00 96.00 83 THR A C 1
ATOM 686 O O . THR A 1 83 ? -30.402 0.280 24.859 1.00 96.00 83 THR A O 1
ATOM 689 N N . ARG A 1 84 ? -30.913 -0.037 27.022 1.00 96.56 84 ARG A N 1
ATOM 690 C CA . ARG A 1 84 ? -32.159 0.746 26.958 1.00 96.56 84 ARG A CA 1
ATOM 691 C C . ARG A 1 84 ? -31.897 2.221 26.689 1.00 96.56 84 ARG A C 1
ATOM 693 O O . ARG A 1 84 ? -32.647 2.830 25.938 1.00 96.56 84 ARG A O 1
ATOM 700 N N . TYR A 1 85 ? -30.848 2.786 27.282 1.00 96.69 85 TYR A N 1
ATOM 701 C CA . TYR A 1 85 ? -30.462 4.172 27.051 1.00 96.69 85 TYR A CA 1
ATOM 702 C C . TYR A 1 85 ? -30.163 4.416 25.571 1.00 96.69 85 TYR A C 1
ATOM 704 O O . TYR A 1 85 ? -30.761 5.313 24.984 1.00 96.69 85 TYR A O 1
ATOM 712 N N . TRP A 1 86 ? -29.305 3.598 24.955 1.00 96.69 86 TRP A N 1
ATOM 713 C CA . TRP A 1 86 ? -28.977 3.741 23.536 1.00 96.69 86 TRP A CA 1
ATOM 714 C C . TRP A 1 86 ? -30.189 3.520 22.631 1.00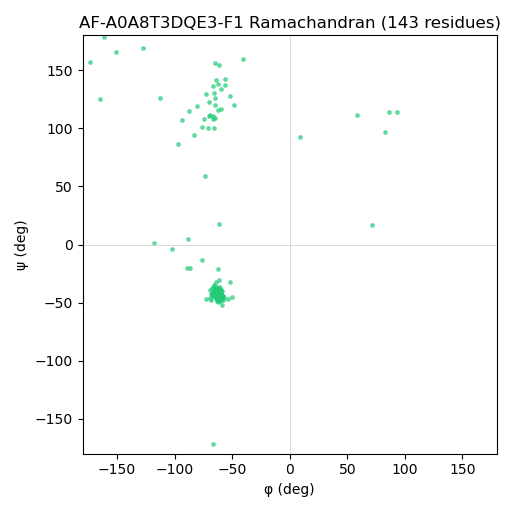 96.69 86 TRP A C 1
ATOM 716 O O . TRP A 1 86 ? -30.375 4.301 21.705 1.00 96.69 86 TRP A O 1
ATOM 726 N N . ALA A 1 87 ? -31.075 2.572 22.952 1.00 97.06 87 ALA A N 1
ATOM 727 C CA . ALA A 1 87 ? -32.333 2.400 22.222 1.00 97.06 87 ALA A CA 1
ATOM 728 C C . ALA A 1 87 ? -33.232 3.654 22.292 1.00 97.06 87 ALA A C 1
ATOM 730 O O . ALA A 1 87 ? -33.749 4.106 21.273 1.00 97.06 87 ALA A O 1
ATOM 731 N N . CYS A 1 88 ? -33.375 4.269 23.472 1.00 96.31 88 CYS A N 1
ATOM 732 C CA . CYS A 1 88 ? -34.117 5.527 23.616 1.00 96.31 88 CYS A CA 1
ATOM 733 C C . CYS A 1 88 ? -33.433 6.697 22.893 1.00 96.31 88 CYS A C 1
ATOM 735 O O . CYS A 1 88 ? -34.109 7.581 22.371 1.00 96.31 88 CYS A O 1
ATOM 737 N N . VAL A 1 89 ? -32.097 6.733 22.871 1.00 94.62 89 VAL A N 1
ATOM 738 C CA . VAL A 1 89 ? -31.347 7.735 22.104 1.00 94.62 89 VAL A CA 1
ATOM 739 C C . VAL A 1 89 ? -31.629 7.564 20.615 1.00 94.62 89 VAL A C 1
ATOM 741 O O . VAL A 1 89 ? -31.977 8.545 19.969 1.00 94.62 89 VAL A O 1
ATOM 744 N N . GLU A 1 90 ? -31.545 6.346 20.081 1.00 95.44 90 GLU A N 1
ATOM 745 C CA . GLU A 1 90 ? -31.842 6.045 18.675 1.00 95.44 90 GLU A CA 1
ATOM 746 C C . GLU A 1 90 ? -33.276 6.419 18.287 1.00 95.44 90 GLU A C 1
ATOM 748 O O . GLU A 1 90 ? -33.483 7.020 17.235 1.00 95.44 90 GLU A O 1
ATOM 753 N N . GLU A 1 91 ? -34.250 6.164 19.162 1.00 95.56 91 GLU A N 1
ATOM 754 C CA . GLU A 1 91 ? -35.645 6.581 18.968 1.00 95.56 91 GLU A CA 1
AT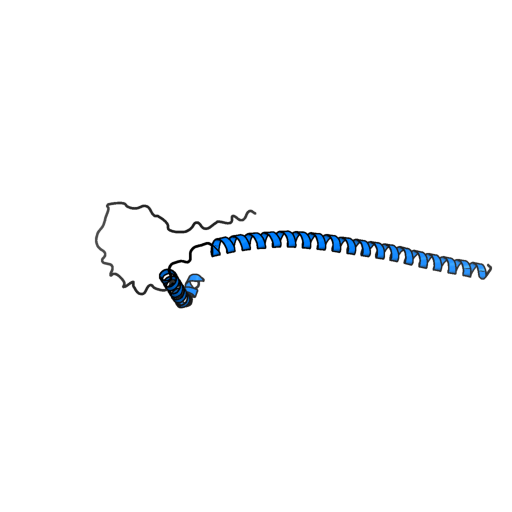OM 755 C C . GLU A 1 91 ? -35.790 8.108 18.887 1.00 95.56 91 GLU A C 1
ATOM 757 O O . GLU A 1 91 ? -36.598 8.628 18.117 1.00 95.56 91 GLU A O 1
ATOM 762 N N . LYS A 1 92 ? -34.989 8.843 19.665 1.00 92.25 92 LYS A N 1
ATOM 763 C CA . LYS A 1 92 ? -35.044 10.306 19.735 1.00 92.25 92 LYS A CA 1
ATOM 764 C C . LYS A 1 92 ? -34.160 11.007 18.710 1.00 92.25 92 LYS A C 1
ATOM 766 O O . LYS A 1 92 ? -34.435 12.161 18.393 1.00 92.25 92 LYS A O 1
ATOM 771 N N . ILE A 1 93 ? -33.153 10.349 18.138 1.00 92.94 93 ILE A N 1
ATOM 772 C CA . ILE A 1 93 ? -32.262 10.941 17.127 1.00 92.94 93 ILE A CA 1
ATOM 773 C C . ILE A 1 93 ? -33.031 11.629 15.981 1.00 92.94 93 ILE A C 1
ATOM 775 O O . ILE A 1 93 ? -32.672 12.766 15.678 1.00 92.94 93 ILE A O 1
ATOM 779 N N . PRO A 1 94 ? -34.098 11.053 15.391 1.00 93.00 94 PRO A N 1
ATOM 780 C CA . PRO A 1 94 ? -34.860 11.708 14.323 1.00 93.00 94 PRO A CA 1
ATOM 781 C C . PRO A 1 94 ? -35.510 13.037 14.735 1.00 93.00 94 PRO A C 1
ATOM 783 O O . PRO A 1 94 ? -35.522 13.987 13.957 1.00 93.00 94 PRO A O 1
ATOM 786 N N . GLU A 1 95 ? -36.012 13.145 15.971 1.00 91.50 95 GLU A N 1
ATOM 787 C CA . GLU A 1 95 ? -36.574 14.400 16.498 1.00 91.50 95 GLU A CA 1
ATOM 788 C C . GLU A 1 95 ? -35.487 15.477 16.630 1.00 91.50 95 GLU A C 1
ATOM 790 O O . GLU A 1 95 ? -35.733 16.663 16.409 1.00 91.50 95 GLU A O 1
ATOM 795 N N . TRP A 1 96 ? -34.266 15.060 16.973 1.00 91.50 96 TRP A N 1
ATOM 796 C CA . TRP A 1 96 ? -33.117 15.941 17.163 1.00 91.50 96 TRP A CA 1
ATOM 797 C C . TRP A 1 96 ? -32.346 16.227 15.870 1.00 91.50 96 TRP A C 1
ATOM 799 O O . TRP A 1 96 ? -31.633 17.227 15.809 1.00 91.50 96 TRP A O 1
ATOM 809 N N . GLU A 1 97 ? -32.484 15.406 14.830 1.00 92.56 97 GLU A N 1
ATOM 810 C CA . GLU A 1 97 ? -31.711 15.486 13.587 1.00 92.56 97 GLU A CA 1
ATOM 811 C C . GLU A 1 97 ? -31.756 16.882 12.930 1.00 92.56 97 GLU A C 1
ATOM 813 O O . GLU A 1 97 ? -30.685 17.421 12.627 1.00 92.56 97 GLU A O 1
ATOM 818 N N . PRO A 1 98 ? -32.919 17.551 12.767 1.00 91.94 98 PRO A N 1
ATOM 819 C CA . PRO A 1 98 ? -32.962 18.889 12.177 1.00 91.94 98 PRO A CA 1
ATOM 820 C C . PRO A 1 98 ? -32.189 19.922 13.001 1.00 91.94 98 PRO A C 1
ATOM 822 O O . PRO A 1 98 ? -31.527 20.788 12.432 1.00 91.94 98 PRO A O 1
ATOM 825 N N . PHE A 1 99 ? -32.240 19.823 14.331 1.00 91.94 99 PHE A N 1
ATOM 826 C CA . PHE A 1 99 ? -31.514 20.714 15.233 1.00 91.94 99 PHE A CA 1
ATOM 827 C C . PHE A 1 99 ? -30.008 20.429 15.229 1.00 91.94 99 PHE A C 1
ATOM 829 O O . PHE A 1 99 ? -29.209 21.353 15.080 1.00 91.94 99 PHE A O 1
ATOM 836 N N . LEU A 1 100 ? -29.612 19.157 15.329 1.00 89.88 100 LEU A N 1
ATOM 837 C CA . LEU A 1 100 ? -28.209 18.730 15.312 1.00 89.88 100 LEU A CA 1
ATOM 838 C C . LEU A 1 100 ? -27.512 19.097 13.995 1.00 89.88 100 LEU A C 1
ATOM 840 O O . LEU A 1 100 ? -26.320 19.397 13.988 1.00 89.88 100 LEU A O 1
ATOM 844 N N . LEU A 1 101 ? -28.264 19.128 12.894 1.00 93.75 101 LEU A N 1
ATOM 845 C CA . LEU A 1 101 ? -27.784 19.548 11.578 1.00 93.75 101 LEU A CA 1
ATOM 846 C C . LEU A 1 101 ? -27.925 21.062 11.329 1.00 93.75 101 LEU A C 1
ATOM 848 O O . LEU A 1 101 ? -27.630 21.525 10.228 1.00 93.75 101 LEU A O 1
ATOM 852 N N . GLY A 1 102 ? -28.368 21.839 12.326 1.00 90.06 102 GLY A N 1
ATOM 853 C CA . GLY A 1 102 ? -28.485 23.301 12.257 1.00 90.06 102 GLY A CA 1
ATOM 854 C C . GLY A 1 102 ? -29.615 23.817 11.360 1.00 90.06 102 GLY A C 1
ATOM 855 O O . GLY A 1 102 ? -29.602 24.979 10.964 1.00 90.06 102 GLY A O 1
ATOM 856 N N . ARG A 1 103 ? -30.579 22.959 11.012 1.00 88.31 103 ARG A N 1
ATOM 857 C CA . ARG A 1 103 ? -31.691 23.238 10.086 1.00 88.31 103 ARG A CA 1
ATOM 858 C C . ARG A 1 103 ? -33.027 23.511 10.776 1.00 88.31 103 ARG A C 1
ATOM 860 O O . ARG A 1 103 ? -34.000 23.816 10.094 1.00 88.31 103 ARG A O 1
ATOM 867 N N . GLY A 1 104 ? -33.100 23.397 12.099 1.00 81.81 104 GLY A N 1
ATOM 868 C CA . GLY A 1 104 ? -34.345 23.560 12.843 1.00 81.81 104 GLY A CA 1
ATOM 869 C C . GLY A 1 104 ? -34.145 24.070 14.268 1.00 81.81 104 GLY A C 1
ATOM 870 O O . GLY A 1 104 ? -33.022 24.063 14.781 1.00 81.81 104 GLY A O 1
ATOM 871 N N . PRO A 1 105 ? -35.228 24.533 14.912 1.00 83.44 105 PRO A N 1
ATOM 872 C CA . PRO A 1 105 ? -35.205 24.883 16.325 1.00 83.44 105 PRO A CA 1
ATOM 873 C C . PRO A 1 105 ? -34.941 23.641 17.184 1.00 83.44 105 PRO A C 1
ATOM 875 O O . PRO A 1 105 ? -35.221 22.517 16.770 1.00 83.44 105 PRO A O 1
ATOM 878 N N . SER A 1 106 ? -34.417 23.849 18.395 1.00 80.44 106 SER A N 1
ATOM 879 C CA . SER A 1 106 ? -34.265 22.763 19.372 1.00 80.44 106 SER A CA 1
ATOM 880 C C . SER A 1 106 ? -35.621 22.102 19.620 1.00 80.44 106 SER A C 1
ATOM 882 O O . SER A 1 106 ? -36.598 22.839 19.797 1.00 80.44 106 SER A O 1
ATOM 884 N N . PRO A 1 107 ? -35.699 20.759 19.700 1.00 79.81 107 PRO A N 1
ATOM 885 C CA . PRO A 1 107 ? -36.915 20.085 20.133 1.00 79.81 107 PRO A CA 1
ATOM 886 C C . PRO A 1 107 ? -37.369 20.690 21.464 1.00 79.81 107 PRO A C 1
ATOM 888 O O . PRO A 1 107 ? -36.559 20.855 22.385 1.00 79.81 107 PRO A O 1
ATOM 891 N N . ALA A 1 108 ? -38.633 21.105 21.542 1.00 66.31 108 ALA A N 1
ATOM 892 C CA . ALA A 1 108 ? -39.179 21.694 22.753 1.00 66.31 108 ALA A CA 1
ATOM 893 C C . ALA A 1 108 ? -39.186 20.622 23.848 1.00 66.31 108 ALA A C 1
ATOM 895 O O . ALA A 1 108 ? -39.724 19.535 23.660 1.00 66.31 108 ALA A O 1
ATOM 896 N N . ARG A 1 109 ? -38.585 20.914 25.007 1.00 60.66 109 ARG A N 1
ATOM 897 C CA . ARG A 1 109 ? -38.834 20.106 26.204 1.00 60.66 109 ARG A CA 1
ATOM 898 C C . ARG A 1 109 ? -40.304 20.293 26.560 1.00 60.66 109 ARG A C 1
ATOM 900 O O . ARG A 1 109 ? -40.698 21.412 26.886 1.00 60.66 109 ARG A O 1
ATOM 907 N N . ASP A 1 110 ? -41.078 19.215 26.579 1.00 53.28 110 ASP A N 1
ATOM 908 C CA . ASP A 1 110 ? -42.515 19.195 26.910 1.00 53.28 110 ASP A CA 1
ATOM 909 C C . ASP A 1 110 ? -42.870 19.670 28.346 1.00 53.28 110 ASP A C 1
ATOM 911 O O . ASP A 1 110 ? -43.962 19.421 28.854 1.00 53.28 110 ASP A O 1
ATOM 915 N N . SER A 1 111 ? -41.975 20.380 29.040 1.00 47.97 111 SER A N 1
ATOM 916 C CA . SER A 1 111 ? -42.142 20.819 30.427 1.00 47.97 111 SER A CA 1
ATOM 917 C C . SER A 1 111 ? -42.160 22.337 30.653 1.00 47.97 111 SER A C 1
ATOM 919 O O . SER A 1 111 ? -42.296 22.756 31.803 1.00 47.97 111 SER A O 1
ATOM 921 N N . GLU A 1 112 ? -42.063 23.193 29.630 1.00 45.28 112 GLU A N 1
ATOM 922 C CA . GLU A 1 112 ? -42.146 24.653 29.833 1.00 45.28 112 GLU A CA 1
ATOM 923 C C . GLU A 1 112 ? -43.554 25.208 29.575 1.00 45.28 112 GLU A C 1
ATOM 925 O O . GLU A 1 112 ? -43.892 25.706 28.504 1.00 45.28 112 GLU A O 1
ATOM 930 N N . LYS A 1 113 ? -44.397 25.178 30.615 1.00 41.91 113 LYS A N 1
ATOM 931 C CA . LYS A 1 113 ? -45.582 26.049 30.679 1.00 41.91 113 LYS A CA 1
ATOM 932 C C . LYS A 1 113 ? -45.116 27.511 30.811 1.00 41.91 113 LYS A C 1
ATOM 934 O O . LYS A 1 113 ? -44.253 27.780 31.651 1.00 41.91 113 LYS A O 1
ATOM 939 N N . PRO A 1 114 ? -45.700 28.483 30.084 1.00 43.09 114 PRO A N 1
ATOM 940 C CA . PRO A 1 114 ? -45.258 29.870 30.157 1.00 43.09 114 PRO A CA 1
ATOM 941 C C . PRO A 1 114 ? -45.630 30.467 31.520 1.00 43.09 114 PRO A C 1
ATOM 943 O O . PRO A 1 114 ? -46.798 30.691 31.850 1.00 43.09 114 PRO A O 1
ATOM 946 N N . ARG A 1 115 ? -44.610 30.718 32.344 1.00 45.25 115 ARG A N 1
ATOM 947 C CA . ARG A 1 115 ? -44.734 31.392 33.639 1.00 45.25 115 ARG A CA 1
ATOM 948 C C . ARG A 1 115 ? -45.161 32.842 33.378 1.00 45.25 115 ARG A C 1
ATOM 950 O O . ARG A 1 115 ? -44.396 33.633 32.834 1.00 45.25 115 ARG A O 1
ATOM 957 N N . ARG A 1 116 ? -46.405 33.183 33.740 1.00 45.22 116 ARG A N 1
ATOM 958 C CA . ARG A 1 116 ? -46.970 34.540 33.633 1.00 45.22 116 ARG A CA 1
ATOM 959 C C . ARG A 1 116 ? -46.003 35.580 34.215 1.00 45.22 116 ARG A C 1
ATOM 961 O O . ARG A 1 116 ? -45.694 35.543 35.405 1.00 45.22 116 ARG A O 1
ATOM 968 N N . GLN A 1 117 ? -45.577 36.533 33.387 1.00 47.78 117 GLN A N 1
ATOM 969 C CA . GLN A 1 117 ? -44.827 37.712 33.817 1.00 47.78 117 GLN A CA 1
ATOM 970 C C . GLN A 1 117 ? -45.702 38.583 34.729 1.00 47.78 117 GLN A C 1
ATOM 972 O O . GLN A 1 117 ? -46.619 39.264 34.272 1.00 47.78 117 GLN A O 1
ATOM 977 N N . ARG A 1 118 ? -45.390 38.610 36.027 1.00 40.06 118 ARG A N 1
ATOM 978 C CA . ARG A 1 118 ? -45.734 39.735 36.902 1.00 40.06 118 ARG A CA 1
ATOM 979 C C . ARG A 1 118 ? -44.534 40.676 36.933 1.00 40.06 118 ARG A C 1
ATOM 981 O O . ARG A 1 118 ? -43.518 40.367 37.543 1.00 40.06 118 ARG A O 1
ATOM 988 N N . ARG A 1 119 ? -44.654 41.827 36.271 1.00 46.06 119 ARG A N 1
ATOM 989 C CA . ARG A 1 119 ? -43.749 42.966 36.462 1.00 46.06 119 ARG A CA 1
ATOM 990 C C . ARG A 1 119 ? -44.175 43.731 37.715 1.00 46.06 119 ARG A C 1
ATOM 992 O O . ARG A 1 119 ? -45.283 44.265 37.721 1.00 46.06 119 ARG A O 1
ATOM 999 N N . LYS A 1 120 ? -43.305 43.836 38.727 1.00 34.25 120 LYS A N 1
ATOM 1000 C CA . LYS A 1 120 ? -43.278 44.983 39.655 1.00 34.25 120 LYS A CA 1
ATOM 1001 C C . LYS A 1 120 ? -41.977 45.030 40.476 1.00 34.25 120 LYS A C 1
ATOM 1003 O O . LYS A 1 120 ? -41.698 44.076 41.185 1.00 34.25 120 LYS A O 1
ATOM 1008 N N . GLY A 1 121 ? -41.275 46.167 40.415 1.00 32.31 121 GLY A N 1
ATOM 1009 C CA . GLY A 1 121 ? -40.433 46.700 41.502 1.00 32.31 121 GLY A CA 1
ATOM 1010 C C . GLY A 1 121 ? -38.939 46.338 41.517 1.00 32.31 121 GLY A C 1
ATOM 1011 O O . GLY A 1 121 ? -38.582 45.192 41.728 1.00 32.31 121 GLY A O 1
ATOM 1012 N N . SER A 1 122 ? -38.104 47.360 41.328 1.00 31.81 122 SER A N 1
ATOM 1013 C CA . SER A 1 122 ? -36.635 47.514 41.468 1.00 31.81 122 SER A CA 1
ATOM 1014 C C . SER A 1 122 ? -36.095 47.402 42.922 1.00 31.81 122 SER A C 1
ATOM 1016 O O . SER A 1 122 ? -36.921 47.311 43.825 1.00 31.81 122 SER A O 1
ATOM 1018 N N . PRO A 1 123 ? -34.801 47.693 43.215 1.00 42.88 123 PRO A N 1
ATOM 1019 C CA . PRO A 1 123 ? -33.531 47.154 42.693 1.00 42.88 123 PRO A CA 1
ATOM 1020 C C . PRO A 1 123 ? -32.571 46.667 43.824 1.00 42.88 123 PRO A C 1
ATOM 1022 O O . PRO A 1 123 ? -32.759 47.009 44.981 1.00 42.88 123 PRO A O 1
ATOM 1025 N N . GLN A 1 124 ? -31.500 45.958 43.432 1.00 37.91 124 GLN A N 1
ATOM 1026 C CA . GLN A 1 124 ? -30.263 45.647 44.189 1.00 37.91 124 GLN A CA 1
ATOM 1027 C C . GLN A 1 124 ? -30.379 44.892 45.527 1.00 37.91 124 GLN A C 1
ATOM 1029 O O . GLN A 1 124 ? -30.760 45.456 46.539 1.00 37.91 124 GLN A O 1
ATOM 1034 N N . ASP A 1 125 ? -29.906 43.642 45.550 1.00 30.16 125 ASP A N 1
ATOM 1035 C CA . ASP A 1 125 ? -28.669 43.294 46.264 1.00 30.16 125 ASP A CA 1
ATOM 1036 C C . ASP A 1 125 ? -28.270 41.834 45.999 1.00 30.16 125 ASP A C 1
ATOM 1038 O O . ASP A 1 125 ? -29.121 40.980 45.751 1.00 30.16 125 ASP A O 1
ATOM 1042 N N . SER A 1 126 ? -26.978 41.550 46.172 1.00 34.78 126 SER A N 1
ATOM 1043 C CA . SER A 1 126 ? -26.339 40.220 46.239 1.00 34.78 126 SER A CA 1
ATOM 1044 C C . SER A 1 126 ? -25.927 39.557 44.913 1.00 34.78 126 SER A C 1
ATOM 1046 O O . SER A 1 126 ? -26.749 39.117 44.110 1.00 34.78 126 SER A O 1
ATOM 1048 N N . SER A 1 127 ? -24.606 39.403 44.755 1.00 42.47 127 SER A N 1
ATOM 1049 C CA . SER A 1 127 ? -23.907 38.410 43.920 1.00 42.47 127 SER A CA 1
ATOM 1050 C C . SER A 1 127 ? -24.572 37.025 43.988 1.00 42.47 127 SER A C 1
ATOM 1052 O O . SER A 1 127 ? -25.219 36.736 44.999 1.00 42.47 127 SER A O 1
ATOM 1054 N N . PRO A 1 128 ? -24.362 36.110 43.012 1.00 44.59 128 PRO A N 1
ATOM 1055 C CA . PRO A 1 128 ? -23.299 35.119 43.255 1.00 44.59 128 PRO A CA 1
ATOM 1056 C C . PRO A 1 128 ? -22.743 34.357 42.015 1.00 44.59 128 PRO A C 1
ATOM 1058 O O . PRO A 1 128 ? -23.219 34.463 40.889 1.00 44.59 128 PRO A O 1
ATOM 1061 N N . THR A 1 129 ? -21.766 33.493 42.314 1.00 33.50 129 THR A N 1
ATOM 1062 C CA . THR A 1 129 ? -21.548 32.164 41.703 1.00 33.50 129 THR A CA 1
ATOM 1063 C C . THR A 1 129 ? -20.795 32.061 40.373 1.00 33.50 129 THR A C 1
ATOM 1065 O O . THR A 1 129 ? -21.353 32.101 39.282 1.00 33.50 129 THR A O 1
ATOM 1068 N N . HIS A 1 130 ? -19.498 31.783 40.521 1.00 38.59 130 HIS A N 1
ATOM 1069 C CA . HIS A 1 130 ? -18.741 30.705 39.868 1.00 38.59 130 HIS A CA 1
ATOM 1070 C C . HIS A 1 130 ? -19.488 29.936 38.752 1.00 38.59 130 HIS A C 1
ATOM 1072 O O . HIS A 1 130 ? -20.160 28.933 38.991 1.00 38.59 130 HIS A O 1
ATOM 1078 N N . MET A 1 131 ? -19.322 30.387 37.509 1.00 33.09 131 MET A N 1
ATOM 1079 C CA . MET A 1 131 ? -19.747 29.663 36.311 1.00 33.09 131 MET A CA 1
ATOM 1080 C C . MET A 1 131 ? -18.749 28.531 36.035 1.00 33.09 131 MET A C 1
ATOM 1082 O O . MET A 1 131 ? -17.671 28.766 35.496 1.00 33.09 131 MET A O 1
ATOM 1086 N N . VAL A 1 132 ? -19.095 27.296 36.405 1.00 38.19 132 VAL A N 1
ATOM 1087 C CA . VAL A 1 132 ? -18.456 26.103 35.828 1.00 38.19 132 VAL A CA 1
ATOM 1088 C C . VAL A 1 132 ? -19.162 25.817 34.510 1.00 38.19 132 VAL A C 1
ATOM 1090 O O . VAL A 1 132 ? -20.213 25.181 34.461 1.00 38.19 132 VAL A O 1
ATOM 1093 N N . THR A 1 133 ? -18.597 26.338 33.429 1.00 46.00 133 THR A N 1
ATOM 1094 C CA . THR A 1 133 ? -18.971 26.009 32.056 1.00 46.00 133 THR A CA 1
ATOM 1095 C C . THR A 1 133 ? -18.608 24.546 31.799 1.00 46.00 133 THR A C 1
ATOM 1097 O O . THR A 1 133 ? -17.453 24.210 31.557 1.00 46.00 133 THR A O 1
ATOM 1100 N N . GLY A 1 134 ? -19.598 23.655 31.871 1.00 45.91 134 GLY A N 1
ATOM 1101 C CA . GLY A 1 134 ? -19.485 22.245 31.490 1.00 45.91 134 GLY A CA 1
ATOM 1102 C C . GLY A 1 134 ? -19.433 22.056 29.973 1.00 45.91 134 GLY A C 1
ATOM 1103 O O . GLY A 1 134 ? -20.295 21.395 29.403 1.00 45.91 134 GLY A O 1
ATOM 1104 N N . LEU A 1 135 ? -18.439 22.654 29.315 1.00 52.16 135 LEU A N 1
ATOM 1105 C CA . LEU A 1 135 ? -18.114 22.377 27.919 1.00 52.16 135 LEU A CA 1
ATOM 1106 C C . LEU A 1 135 ? -16.746 21.683 27.868 1.00 52.16 135 LEU A C 1
ATOM 1108 O O . LEU A 1 135 ? -15.783 22.223 28.417 1.00 52.16 135 LEU A O 1
ATOM 1112 N N . PRO A 1 136 ? -16.617 20.510 27.222 1.00 48.00 136 PRO A N 1
ATOM 1113 C CA . PRO A 1 136 ? -15.309 19.916 26.990 1.00 48.00 136 PRO A CA 1
ATOM 1114 C C . PRO A 1 136 ? -14.487 20.834 26.066 1.00 48.00 136 PRO A C 1
ATOM 1116 O O . PRO A 1 136 ? -15.044 21.420 25.129 1.00 48.00 136 PRO A O 1
ATOM 1119 N N . PRO A 1 137 ? -13.171 20.985 26.301 1.00 50.78 137 PRO A N 1
ATOM 1120 C CA . PRO A 1 137 ? -12.332 21.858 25.493 1.00 50.78 137 PRO A CA 1
ATOM 1121 C C . PRO A 1 137 ? -12.302 21.361 24.044 1.00 50.78 137 PRO A C 1
ATOM 1123 O O . PRO A 1 137 ? -11.813 20.272 23.746 1.00 50.78 137 PRO A O 1
ATOM 1126 N N . ARG A 1 138 ? -12.827 22.177 23.124 1.00 49.09 138 ARG A N 1
ATOM 1127 C CA . ARG A 1 138 ? -12.664 21.972 21.683 1.00 49.09 138 ARG A CA 1
ATOM 1128 C C . ARG A 1 138 ? -11.210 22.261 21.309 1.00 49.09 138 ARG A C 1
ATOM 1130 O O . ARG A 1 138 ? -10.713 23.361 21.541 1.00 49.09 138 ARG A O 1
ATOM 1137 N N . SER A 1 139 ? -10.534 21.281 20.717 1.00 42.78 139 SER A N 1
ATOM 1138 C CA . SER A 1 139 ? -9.209 21.457 20.126 1.00 42.78 139 SER A CA 1
ATOM 1139 C C . SER A 1 139 ? -9.305 22.387 18.912 1.00 42.78 139 SER A C 1
ATOM 1141 O O . SER A 1 139 ? -9.823 21.998 17.865 1.00 42.78 139 SER A O 1
ATOM 1143 N N . ASN A 1 140 ? -8.810 23.616 19.041 1.00 44.78 140 ASN A N 1
ATOM 1144 C CA . ASN A 1 140 ? -8.648 24.521 17.908 1.00 44.78 140 ASN A CA 1
ATOM 1145 C C . ASN A 1 140 ? -7.448 24.060 17.067 1.00 44.78 140 ASN A C 1
ATOM 1147 O O . ASN A 1 140 ? -6.301 24.240 17.471 1.00 44.78 140 ASN A O 1
ATOM 1151 N N . MET A 1 141 ? -7.704 23.496 15.885 1.00 39.28 141 MET A N 1
ATOM 1152 C CA . MET A 1 141 ? -6.699 23.409 14.824 1.00 39.28 141 MET A CA 1
ATOM 1153 C C . MET A 1 141 ? -6.488 24.828 14.285 1.00 39.28 141 MET A C 1
ATOM 1155 O O . MET A 1 141 ? -7.311 25.345 13.532 1.00 39.28 141 MET A O 1
ATOM 1159 N N . ARG A 1 142 ? -5.413 25.496 14.717 1.00 39.28 142 ARG A N 1
ATOM 1160 C CA . ARG A 1 142 ? -4.926 26.700 14.038 1.00 39.28 142 ARG A CA 1
ATOM 1161 C C . ARG A 1 142 ? -4.362 26.271 12.687 1.00 39.28 142 ARG A C 1
ATOM 1163 O O . ARG A 1 142 ? -3.320 25.623 12.637 1.00 39.28 142 ARG A O 1
ATOM 1170 N N . SER A 1 143 ? -5.043 26.655 11.614 1.00 42.59 143 SER A N 1
ATOM 1171 C CA . SER A 1 143 ? -4.451 26.718 10.282 1.00 42.59 143 SER A CA 1
ATOM 1172 C C . SER A 1 143 ? -3.275 27.690 10.326 1.00 42.59 143 SER A C 1
ATOM 1174 O O . SER A 1 143 ? -3.455 28.871 10.621 1.00 42.59 143 SER A O 1
ATOM 1176 N N . VAL A 1 144 ? -2.078 27.173 10.075 1.00 44.06 144 VAL A N 1
ATOM 1177 C CA . VAL A 1 144 ? -0.919 27.976 9.694 1.00 44.06 144 VAL A CA 1
ATOM 1178 C C . VAL A 1 144 ? -0.991 28.114 8.178 1.00 44.06 144 VAL A C 1
ATOM 1180 O O . VAL A 1 144 ? -0.919 27.111 7.467 1.00 44.06 144 VAL A O 1
ATOM 1183 N N . ILE A 1 145 ? -1.195 29.342 7.712 1.00 49.69 145 ILE A N 1
ATOM 1184 C CA . ILE A 1 145 ? -0.726 29.815 6.408 1.00 49.69 145 ILE A CA 1
ATOM 1185 C C . ILE A 1 145 ? 0.283 30.909 6.726 1.00 49.69 145 ILE A C 1
ATOM 1187 O O . ILE A 1 145 ? -0.050 31.742 7.603 1.00 49.69 145 ILE A O 1
#

Secondary structure (DSSP, 8-state):
--HHHHHHHHHHHHHHHHHHHHHHHHHHHHHHHHHHHHHHHHHHHHHHHHHHHHHHHHHHHHHHHHHHHTSPPPPHHHHHHHHHHHHHHHHHHHHHHHHHTTSSPPPPPTT------------------------PPP-------

Organism: NCBI:txid1534307

pLDDT: mean 81.09, std 23.39, range [30.16, 98.62]

InterPro domains:
  IPR028006 Centrosomal protein 15-like [PF15134] (1-107)
  IPR028006 Centrosomal protein 15-like [PTHR14286] (4-114)

Sequence (145 aa):
MEPHLTHEIELSHQYEEILKKRTTLLQEMESLQEQHKNRKKQQAALSKAANKRNAKLLEDLQETENRLNKRPLPHPDVISLETRYWACVEEKIPEWEPFLLGRGPSPARDSEKPRRQRRKGSPQDSSPTHMVTGLPPRSNMRSVI

Mean predicted aligned error: 17.07 Å

Foldseek 3Di:
DDPVVVVVVVVVVVVVVVVVVVVVVVVVVVVVVVVVVVVVVVVVVVVVVVVVVVVVVVVVVVVVVVVVVPDDDPDVVVVVVVVVVVVVVVVCCVVCVCVVVVNDDGRDDPPDDPDDDDDDDDDDDDDDDDDPPPDDDDDDPDDDD

Radius of gyration: 40.65 Å; Cα contacts (8 Å, |Δi|>4): 11; chains: 1; bounding box: 80×56×109 Å

Solvent-accessible surface area (backbone atoms only — not comparable to full-atom values): 9088 Å² total; per-residue (Å²): 132,65,72,65,58,58,50,53,53,53,51,50,52,53,49,52,53,51,51,52,54,49,52,54,50,52,54,51,52,51,51,52,52,51,52,51,53,51,52,51,53,50,51,51,51,52,50,52,51,49,50,54,52,49,52,50,52,50,51,54,49,52,52,51,48,53,56,54,71,69,45,82,78,72,57,69,68,56,54,56,48,52,53,51,48,52,53,52,45,61,69,45,43,72,70,40,43,45,31,77,70,72,73,45,72,73,70,78,68,96,76,75,73,86,76,80,86,79,89,79,87,88,81,90,84,81,86,87,78,89,82,80,75,92,64,82,86,76,83,78,82,76,82,82,127